Protein AF-A0A0F7TKF4-F1 (afdb_monomer_lite)

Foldseek 3Di:
DPPPVVVVVLVVLLVLQVVQDDDDDPDDQFWAFLVNVQQLVVQLQVQLLVVVAADEWEWEDPLCCHQPVVVDRTDRATATDDSPDDPVNVVSSLVSNVRSCVVPVSCPPCRHGHCCSVVADPVRNVVQNVVQVVVVQFSDDDHRYTYTYRD

InterPro domains:
  IPR056004 Domain of unknown function DUF7582 [PF24483] (35-149)

Organism: Penicillium brasilianum (NCBI:txid104259)

Sequence (151 aa):
MGQSLSNLRRRRSARTLQGLAARPTPSSPPNLSRETLTNALQNVAAYIASKDQGITLIVVGGTINTMLLRSRPNTHDVDFFNDNLTPAEIKCLSKATKSAFKKNRTLGQEWLNNHTVLFIPLHIRRILTMEALDQHAIVFQASGLTILAAP

Radius of gyration: 15.25 Å; chains: 1; bounding box: 52×28×31 Å

Secondary structure (DSSP, 8-state):
--SHHHHHHHHHHHHHHHTT-PPP-SSPPP-EEHHHHHHHHHHHHHHHHTTT--EEEEE-THHIIIIIS--SSEES-EEEE-TT--HHHHHHHHHHHHHHHHH-GGG-TTSEE-GGGGTS-HHHHHHHHHHHHHH--EEEEETTEEEEE--

pLDDT: mean 87.02, std 17.88, range [42.53, 98.75]

Structure (mmCIF, N/CA/C/O backbone):
data_AF-A0A0F7TKF4-F1
#
_entry.id   AF-A0A0F7TKF4-F1
#
loop_
_atom_site.group_PDB
_atom_site.id
_atom_site.type_symbol
_atom_site.label_atom_id
_atom_site.label_alt_id
_atom_site.label_comp_id
_atom_site.label_asym_id
_atom_site.label_entity_id
_atom_site.label_seq_id
_atom_site.pdbx_PDB_ins_code
_atom_site.Cartn_x
_atom_site.Cartn_y
_atom_site.Cartn_z
_atom_site.occupancy
_atom_site.B_iso_or_equiv
_atom_site.auth_seq_id
_atom_site.auth_comp_id
_atom_site.auth_asym_id
_atom_site.auth_atom_id
_atom_site.pdbx_PDB_model_num
ATOM 1 N N . MET A 1 1 ? -35.081 13.631 -9.095 1.00 45.19 1 MET A N 1
ATOM 2 C CA . MET A 1 1 ? -34.153 14.567 -8.419 1.00 45.19 1 MET A CA 1
ATOM 3 C C . MET A 1 1 ? -33.151 13.748 -7.608 1.00 45.19 1 MET A C 1
ATOM 5 O O . MET A 1 1 ? -33.570 13.083 -6.679 1.00 45.19 1 MET A O 1
ATOM 9 N N . GLY A 1 2 ? -31.867 13.696 -7.982 1.00 48.41 2 GLY A N 1
ATOM 10 C CA . GLY A 1 2 ? -30.898 12.828 -7.275 1.00 48.41 2 GLY A CA 1
ATOM 11 C C . GLY A 1 2 ? -29.415 13.025 -7.616 1.00 48.41 2 GLY A C 1
ATOM 12 O O . GLY A 1 2 ? -28.554 12.425 -6.983 1.00 48.41 2 GLY A O 1
ATOM 13 N N . GLN A 1 3 ? -29.078 13.892 -8.576 1.00 45.88 3 GLN A N 1
ATOM 14 C CA . GLN A 1 3 ? -27.701 14.038 -9.071 1.00 45.88 3 GLN A CA 1
ATOM 15 C C . GLN A 1 3 ? -26.823 15.029 -8.274 1.00 45.88 3 GLN A C 1
ATOM 17 O O . GLN A 1 3 ? -25.631 15.154 -8.542 1.00 45.88 3 GLN A O 1
ATOM 22 N N . SER A 1 4 ? -27.378 15.735 -7.283 1.00 47.50 4 SER A N 1
ATOM 23 C CA . SER A 1 4 ? -26.650 16.796 -6.562 1.00 47.50 4 SER A CA 1
ATOM 24 C C . SER A 1 4 ? -25.732 16.253 -5.451 1.00 47.50 4 SER A C 1
ATOM 26 O O . SER A 1 4 ? -24.588 16.689 -5.298 1.00 47.50 4 SER A O 1
ATOM 28 N N . LEU A 1 5 ? -26.173 15.221 -4.721 1.00 42.53 5 LEU A N 1
ATOM 29 C CA . LEU A 1 5 ? -25.432 14.674 -3.575 1.00 42.53 5 LEU A CA 1
ATOM 30 C C . LEU A 1 5 ? -24.186 13.869 -3.988 1.00 42.53 5 LEU A C 1
ATOM 32 O O . LEU A 1 5 ? -23.160 13.914 -3.303 1.00 42.53 5 LEU A O 1
ATOM 36 N N . SER A 1 6 ? -24.235 13.176 -5.129 1.00 53.06 6 SER A N 1
ATOM 37 C CA . SER A 1 6 ? -23.124 12.360 -5.644 1.00 53.06 6 SER A CA 1
ATOM 38 C C . SER A 1 6 ? -21.936 13.214 -6.102 1.00 53.06 6 SER A C 1
ATOM 40 O O . SER A 1 6 ? -20.778 12.873 -5.840 1.00 53.06 6 SER A O 1
ATOM 42 N N . ASN A 1 7 ? -22.210 14.370 -6.709 1.00 43.41 7 ASN A N 1
ATOM 43 C CA . ASN A 1 7 ? -21.189 15.313 -7.166 1.00 43.41 7 ASN A CA 1
ATOM 44 C C . ASN A 1 7 ? -20.492 16.036 -6.000 1.00 43.41 7 ASN A C 1
ATOM 46 O O . ASN A 1 7 ? -19.275 16.242 -6.034 1.00 43.41 7 ASN A O 1
ATOM 50 N N . LEU A 1 8 ? -21.231 16.348 -4.931 1.00 44.84 8 LEU A N 1
ATOM 51 C CA . LEU A 1 8 ? -20.684 16.926 -3.698 1.00 44.84 8 LEU A CA 1
ATOM 52 C C . LEU A 1 8 ? -19.778 15.943 -2.941 1.00 44.84 8 LEU A C 1
ATOM 54 O O . LEU A 1 8 ? -18.690 16.329 -2.502 1.00 44.84 8 LEU A O 1
ATOM 58 N N . ARG A 1 9 ? -20.165 14.662 -2.851 1.00 47.34 9 ARG A N 1
ATOM 59 C CA . ARG A 1 9 ? -19.306 13.598 -2.293 1.00 47.34 9 ARG A CA 1
ATOM 60 C C . ARG A 1 9 ? -18.035 13.393 -3.129 1.00 47.34 9 ARG A C 1
ATOM 62 O O . ARG A 1 9 ? -16.945 13.328 -2.561 1.00 47.34 9 ARG A O 1
ATOM 69 N N . ARG A 1 10 ? -18.149 13.391 -4.467 1.00 46.91 10 ARG A N 1
ATOM 70 C CA . ARG A 1 10 ? -17.011 13.275 -5.406 1.00 46.91 10 ARG A CA 1
ATOM 71 C C . ARG A 1 10 ? -15.983 14.392 -5.253 1.00 46.91 10 ARG A C 1
ATOM 73 O O . ARG A 1 10 ? -14.790 14.113 -5.188 1.00 46.91 10 ARG A O 1
ATOM 80 N N . ARG A 1 11 ? -16.428 15.651 -5.180 1.00 46.66 11 ARG A N 1
ATOM 81 C CA . ARG A 1 11 ? -15.520 16.802 -5.022 1.00 46.66 11 ARG A CA 1
ATOM 82 C C . ARG A 1 11 ? -14.787 16.789 -3.681 1.00 46.66 11 ARG A C 1
ATOM 84 O O . ARG A 1 11 ? -13.630 17.198 -3.625 1.00 46.66 11 ARG A O 1
ATOM 91 N N . ARG A 1 12 ? -15.432 16.305 -2.613 1.00 47.78 12 ARG A N 1
ATOM 92 C CA . ARG A 1 12 ? -14.794 16.170 -1.294 1.00 47.78 12 ARG A CA 1
ATOM 93 C C . ARG A 1 12 ? -13.711 15.087 -1.286 1.00 47.78 12 ARG A C 1
ATOM 95 O O . ARG A 1 12 ? -12.628 15.375 -0.797 1.00 47.78 12 ARG A O 1
ATOM 102 N N . SER A 1 13 ? -13.962 13.922 -1.892 1.00 51.66 13 SER A N 1
ATOM 103 C CA . SER A 1 13 ? -12.988 12.813 -1.954 1.00 51.66 13 SER A CA 1
ATOM 104 C C . SER A 1 13 ? -11.704 13.182 -2.723 1.00 51.66 13 SER A C 1
ATOM 106 O O . SER A 1 13 ? -10.589 12.985 -2.235 1.00 51.66 13 SER A O 1
ATOM 108 N N . ALA A 1 14 ? -11.842 13.836 -3.883 1.00 50.94 14 ALA A N 1
ATOM 109 C CA . ALA A 1 14 ? -10.687 14.271 -4.675 1.00 50.94 14 ALA A CA 1
ATOM 110 C C . ALA A 1 14 ? -9.812 15.308 -3.939 1.00 50.94 14 ALA A C 1
ATOM 112 O O . ALA A 1 14 ? -8.586 15.223 -3.986 1.00 50.94 14 ALA A O 1
ATOM 113 N N . ARG A 1 15 ? -10.431 16.250 -3.208 1.00 52.25 15 ARG A N 1
ATOM 114 C CA . ARG A 1 15 ? -9.703 17.225 -2.374 1.00 52.25 15 ARG A CA 1
ATOM 115 C C . ARG A 1 15 ? -9.017 16.577 -1.170 1.00 52.25 15 ARG A C 1
ATOM 117 O O . ARG A 1 15 ? -7.925 17.000 -0.811 1.00 52.25 15 ARG A O 1
ATOM 124 N N . THR A 1 16 ? -9.618 15.556 -0.554 1.00 55.84 16 THR A N 1
ATOM 125 C CA . THR A 1 16 ? -8.994 14.850 0.578 1.00 55.84 16 THR A CA 1
ATOM 126 C C . THR A 1 16 ? -7.776 14.030 0.167 1.00 55.84 16 THR A C 1
ATOM 128 O O . THR A 1 16 ? -6.826 13.971 0.936 1.00 55.84 16 THR A O 1
ATOM 131 N N . LEU A 1 17 ? -7.764 13.453 -1.041 1.00 53.12 17 LEU A N 1
ATOM 132 C CA . LEU A 1 17 ? -6.608 12.707 -1.551 1.00 53.12 17 LEU A CA 1
ATOM 133 C C . LEU A 1 17 ? -5.445 13.628 -1.938 1.00 53.12 17 LEU A C 1
ATOM 135 O O . LEU A 1 17 ? -4.304 13.310 -1.627 1.00 53.12 17 LEU A O 1
ATOM 139 N N . GLN A 1 18 ? -5.720 14.785 -2.549 1.00 53.84 18 GLN A N 1
ATOM 140 C CA . GLN A 1 18 ? -4.684 15.792 -2.820 1.00 53.84 18 GLN A CA 1
ATOM 141 C C . GLN A 1 18 ? -4.053 16.344 -1.535 1.00 53.84 18 GLN A C 1
ATOM 143 O O . GLN A 1 18 ? -2.862 16.624 -1.516 1.00 53.84 18 GLN A O 1
ATOM 148 N N . GLY A 1 19 ? -4.823 16.458 -0.447 1.00 51.81 19 GLY A N 1
ATOM 149 C CA . GLY A 1 19 ? -4.308 16.890 0.858 1.00 51.81 19 GLY A CA 1
ATOM 150 C C . GLY A 1 19 ? -3.358 15.897 1.543 1.00 51.81 19 GLY A C 1
ATOM 151 O O . GLY A 1 19 ? -2.765 16.251 2.558 1.00 51.81 19 GLY A O 1
ATOM 152 N N . LEU A 1 20 ? -3.223 14.674 1.016 1.00 50.34 20 LEU A N 1
ATOM 153 C CA . LEU A 1 20 ? -2.263 13.666 1.484 1.00 50.34 20 LEU A CA 1
ATOM 154 C C . LEU A 1 20 ? -0.934 13.700 0.722 1.00 50.34 20 LEU A C 1
ATOM 156 O O . LEU A 1 20 ? 0.028 13.103 1.195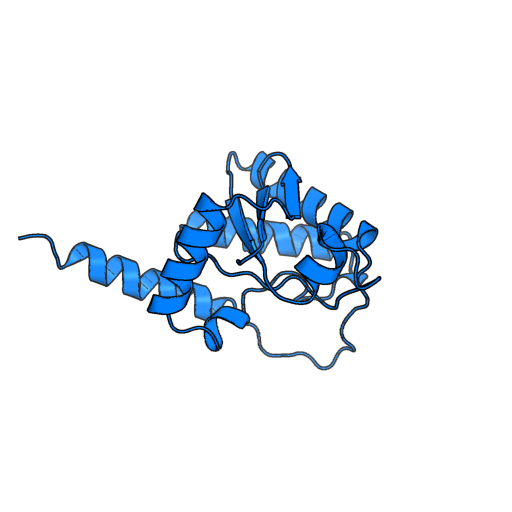 1.00 50.34 20 LEU A O 1
ATOM 160 N N . ALA A 1 21 ? -0.865 14.388 -0.420 1.00 51.81 21 ALA A N 1
ATOM 161 C CA . ALA A 1 21 ? 0.379 14.539 -1.158 1.00 51.81 21 ALA A CA 1
ATOM 162 C C . ALA A 1 21 ? 1.279 15.544 -0.422 1.00 51.81 21 ALA A C 1
ATOM 164 O O . ALA A 1 21 ? 1.080 16.759 -0.511 1.00 51.81 21 ALA A O 1
ATOM 165 N N . ALA A 1 22 ? 2.221 15.051 0.382 1.00 55.03 22 ALA A N 1
ATOM 166 C CA . ALA A 1 22 ? 3.177 15.907 1.071 1.00 55.03 22 ALA A CA 1
ATOM 167 C C . ALA A 1 22 ? 4.197 16.516 0.091 1.00 55.03 22 ALA A C 1
ATOM 169 O O . ALA A 1 22 ? 4.435 16.010 -1.005 1.00 55.03 22 ALA A O 1
ATOM 170 N N . ARG A 1 23 ? 4.828 17.624 0.502 1.00 50.69 23 ARG A N 1
ATOM 171 C CA . ARG A 1 23 ? 5.949 18.228 -0.236 1.00 50.69 23 ARG A CA 1
ATOM 172 C C . ARG A 1 23 ? 7.209 17.356 -0.090 1.00 50.69 23 ARG A C 1
ATOM 174 O O . ARG A 1 23 ? 7.464 16.891 1.022 1.00 50.69 23 ARG A O 1
ATOM 181 N N . PRO A 1 24 ? 8.028 17.191 -1.146 1.00 50.34 24 PRO A N 1
ATOM 182 C CA . PRO A 1 24 ? 9.259 16.412 -1.062 1.00 50.34 24 PRO A CA 1
ATOM 183 C C . PRO A 1 24 ? 10.215 17.008 -0.021 1.00 50.34 24 PRO A C 1
ATOM 185 O O . PRO A 1 24 ? 10.432 18.220 0.009 1.00 50.34 24 PRO A O 1
ATOM 188 N N . THR A 1 25 ? 10.801 16.156 0.821 1.00 52.91 25 THR A N 1
ATOM 189 C CA . THR A 1 25 ? 11.912 16.520 1.714 1.00 52.91 25 THR A CA 1
ATOM 190 C C . THR A 1 25 ? 13.223 15.962 1.146 1.00 52.91 25 THR A C 1
ATOM 192 O O . THR A 1 25 ? 13.200 14.906 0.518 1.00 52.91 25 THR A O 1
ATOM 195 N N . PRO A 1 26 ? 14.371 16.641 1.326 1.00 49.41 26 PRO A N 1
ATOM 196 C CA . PRO A 1 26 ? 15.609 16.346 0.595 1.00 49.41 26 PRO A CA 1
ATOM 197 C C . PRO A 1 26 ? 16.415 15.154 1.151 1.00 49.41 26 PRO A C 1
ATOM 199 O O . PRO A 1 26 ? 17.637 15.126 1.037 1.00 49.41 26 PRO A O 1
ATOM 202 N N . SER A 1 27 ? 15.772 14.163 1.772 1.00 60.56 27 SER A N 1
ATOM 203 C CA . SER A 1 27 ? 16.455 12.917 2.142 1.00 60.56 27 SER A CA 1
ATOM 204 C C . SER A 1 27 ? 16.597 12.008 0.923 1.00 60.56 27 SER A C 1
ATOM 206 O O . SER A 1 27 ? 15.639 11.879 0.160 1.00 60.56 27 SER A O 1
ATOM 208 N N . SER A 1 28 ? 17.741 11.330 0.774 1.00 66.75 28 SER A N 1
ATOM 209 C CA . SER A 1 28 ? 17.893 10.264 -0.223 1.00 66.75 28 SER A CA 1
ATOM 210 C C . SER A 1 28 ? 16.722 9.284 -0.121 1.00 66.75 28 SER A C 1
ATOM 212 O O . SER A 1 28 ? 16.388 8.872 0.998 1.00 66.75 28 SER A O 1
ATOM 214 N N . PRO A 1 29 ? 16.084 8.924 -1.249 1.00 70.81 29 PRO A N 1
ATOM 215 C CA . PRO A 1 29 ? 14.957 8.013 -1.220 1.00 70.81 29 PRO A CA 1
ATOM 216 C C . PRO A 1 29 ? 15.410 6.678 -0.617 1.00 70.81 29 PRO A C 1
ATOM 218 O O . PRO A 1 29 ? 16.523 6.217 -0.901 1.00 70.81 29 PRO A O 1
ATOM 221 N N . PRO A 1 30 ? 14.593 6.067 0.250 1.00 84.75 30 PRO A N 1
ATOM 222 C CA . PRO A 1 30 ? 14.998 4.861 0.943 1.00 84.75 30 PRO A CA 1
ATOM 223 C C . PRO A 1 30 ? 15.129 3.700 -0.041 1.00 84.75 30 PRO A C 1
ATOM 225 O O . PRO A 1 30 ? 14.614 3.746 -1.153 1.00 84.75 30 PRO A O 1
ATOM 228 N N . ASN A 1 31 ? 15.856 2.656 0.345 1.00 93.38 31 ASN A N 1
ATOM 229 C CA . ASN A 1 31 ? 16.025 1.464 -0.479 1.00 93.38 31 ASN A CA 1
ATOM 230 C C . ASN A 1 31 ? 15.274 0.304 0.179 1.00 93.38 31 ASN A C 1
ATOM 232 O O . ASN A 1 31 ? 15.771 -0.317 1.118 1.00 93.38 31 ASN A O 1
ATOM 236 N N . LEU A 1 32 ? 14.038 0.078 -0.257 1.00 96.69 32 LEU A N 1
ATOM 237 C CA . LEU A 1 32 ? 13.087 -0.814 0.394 1.00 96.69 32 LEU A CA 1
ATOM 238 C C . LEU A 1 32 ? 13.053 -2.166 -0.312 1.00 96.69 32 LEU A C 1
ATOM 240 O O . LEU A 1 32 ? 12.526 -2.299 -1.418 1.00 96.69 32 LEU A O 1
ATOM 244 N N . SER A 1 33 ? 13.588 -3.179 0.365 1.00 97.81 33 SER A N 1
ATOM 245 C CA . SER A 1 33 ? 13.489 -4.571 -0.065 1.00 97.81 33 SER A CA 1
ATOM 246 C C . SER A 1 33 ? 12.073 -5.117 0.117 1.00 97.81 33 SER A C 1
ATOM 248 O O . SER A 1 33 ? 11.276 -4.604 0.909 1.00 97.81 33 SER A O 1
ATOM 250 N N . ARG A 1 34 ? 11.770 -6.233 -0.553 1.00 97.81 34 ARG A N 1
ATOM 251 C CA . ARG A 1 34 ? 10.500 -6.956 -0.374 1.00 97.81 34 ARG A CA 1
ATOM 252 C C . ARG A 1 34 ? 10.220 -7.316 1.087 1.00 97.81 34 ARG A C 1
ATOM 254 O O . ARG A 1 34 ? 9.079 -7.206 1.527 1.00 97.81 34 ARG A O 1
ATOM 261 N N . GLU A 1 35 ? 11.236 -7.735 1.835 1.00 97.94 35 GLU A N 1
ATOM 262 C CA . GLU A 1 35 ? 11.103 -8.067 3.257 1.00 97.94 35 GLU A CA 1
ATOM 263 C C . GLU A 1 35 ? 10.752 -6.826 4.086 1.00 97.94 35 GLU A C 1
ATOM 265 O O . GLU A 1 35 ? 9.786 -6.840 4.850 1.00 97.94 35 GLU A O 1
ATOM 270 N N . THR A 1 36 ? 11.473 -5.721 3.863 1.00 97.75 36 THR A N 1
ATOM 271 C CA . THR A 1 36 ? 11.202 -4.438 4.525 1.00 97.75 36 THR A CA 1
ATOM 272 C C . THR A 1 36 ? 9.770 -3.974 4.263 1.00 97.75 36 THR A C 1
ATOM 274 O O . THR A 1 36 ? 9.058 -3.615 5.203 1.00 97.75 36 THR A O 1
ATOM 277 N N . LEU A 1 37 ? 9.324 -4.033 3.003 1.00 98.12 37 LEU A N 1
ATOM 278 C CA . LEU A 1 37 ? 7.958 -3.680 2.618 1.00 98.12 37 LEU A CA 1
ATOM 279 C C . LEU A 1 37 ? 6.922 -4.604 3.251 1.00 98.12 37 LEU A C 1
ATOM 281 O O . LEU A 1 37 ? 5.943 -4.122 3.806 1.00 98.12 37 LEU A O 1
ATOM 285 N N . THR A 1 38 ? 7.143 -5.917 3.220 1.00 98.50 38 THR A N 1
ATOM 286 C CA . THR A 1 38 ? 6.210 -6.895 3.799 1.00 98.50 38 THR A CA 1
ATOM 287 C C . THR A 1 38 ? 6.028 -6.644 5.295 1.00 98.50 38 THR A C 1
ATOM 289 O O . THR A 1 38 ? 4.900 -6.557 5.772 1.00 98.50 38 THR A O 1
ATOM 292 N N . ASN A 1 39 ? 7.120 -6.420 6.030 1.00 98.25 39 ASN A N 1
ATOM 293 C CA . ASN A 1 39 ? 7.071 -6.111 7.460 1.00 98.25 39 ASN A CA 1
ATOM 294 C C . ASN A 1 39 ? 6.372 -4.772 7.744 1.00 98.25 39 ASN A C 1
ATOM 296 O O . ASN A 1 39 ? 5.607 -4.646 8.706 1.00 98.25 39 ASN A O 1
ATOM 300 N N . ALA A 1 40 ? 6.604 -3.754 6.915 1.00 98.25 40 ALA A N 1
ATOM 301 C CA . ALA A 1 40 ? 5.934 -2.465 7.048 1.00 98.25 40 ALA A CA 1
ATOM 302 C C . ALA A 1 40 ? 4.426 -2.576 6.778 1.00 98.25 40 ALA A C 1
ATOM 304 O O . ALA A 1 40 ? 3.619 -2.100 7.578 1.00 98.25 40 ALA A O 1
ATOM 305 N N . LEU A 1 41 ? 4.042 -3.266 5.704 1.00 98.62 41 LEU A N 1
ATOM 306 C CA . LEU A 1 41 ? 2.651 -3.509 5.328 1.00 98.62 41 LEU A CA 1
ATOM 307 C C . LEU A 1 41 ? 1.925 -4.384 6.352 1.00 98.62 41 LEU A C 1
ATOM 309 O O . LEU A 1 41 ? 0.774 -4.101 6.667 1.00 98.62 41 LEU A O 1
ATOM 313 N N . GLN A 1 42 ? 2.604 -5.353 6.969 1.00 98.69 42 GLN A N 1
ATOM 314 C CA . GLN A 1 42 ? 2.054 -6.130 8.081 1.00 98.69 42 GLN A CA 1
ATOM 315 C C . GLN A 1 42 ? 1.717 -5.241 9.286 1.00 98.69 42 GLN A C 1
ATOM 317 O O . GLN A 1 42 ? 0.670 -5.404 9.910 1.00 98.69 42 GLN A O 1
ATOM 322 N N . ASN A 1 43 ? 2.573 -4.264 9.605 1.00 98.31 43 ASN A N 1
ATOM 323 C CA . ASN A 1 43 ? 2.296 -3.299 10.670 1.00 98.31 43 ASN A CA 1
ATOM 324 C C . ASN A 1 43 ? 1.110 -2.386 10.330 1.00 98.31 43 ASN A C 1
ATOM 326 O O . ASN A 1 43 ? 0.309 -2.074 11.213 1.00 98.31 43 ASN A O 1
ATOM 330 N N . VAL A 1 44 ? 0.992 -1.968 9.066 1.00 98.62 44 VAL A N 1
ATOM 331 C CA . VAL A 1 44 ? -0.156 -1.187 8.583 1.00 98.62 44 VAL A CA 1
ATOM 332 C C . VAL A 1 44 ? -1.439 -2.013 8.690 1.00 98.62 44 VAL A C 1
ATOM 334 O O . VAL A 1 44 ? -2.408 -1.548 9.286 1.00 98.62 44 VAL A O 1
ATOM 337 N N . ALA A 1 45 ? -1.423 -3.251 8.197 1.00 98.75 45 ALA A N 1
ATOM 338 C CA . ALA A 1 45 ? -2.549 -4.177 8.239 1.00 98.75 45 ALA A CA 1
ATOM 339 C C . ALA A 1 45 ? -3.021 -4.434 9.677 1.00 98.75 45 ALA A C 1
ATOM 341 O O . ALA A 1 45 ? -4.185 -4.203 9.993 1.00 98.75 45 ALA A O 1
ATOM 342 N N . ALA A 1 46 ? -2.098 -4.775 10.584 1.00 98.50 46 ALA A N 1
ATOM 343 C CA . ALA A 1 46 ? -2.407 -4.998 11.995 1.00 98.50 46 ALA A CA 1
ATOM 344 C C . ALA A 1 46 ? -3.021 -3.759 12.670 1.00 98.50 46 ALA A C 1
ATOM 346 O O . ALA A 1 46 ? -3.957 -3.881 13.462 1.00 98.50 46 ALA A O 1
ATOM 347 N N . TYR A 1 47 ? -2.535 -2.555 12.342 1.00 98.50 47 TYR A N 1
ATOM 348 C CA . TYR A 1 47 ? -3.139 -1.323 12.845 1.00 98.50 47 TYR A CA 1
ATOM 349 C C . TYR A 1 47 ? -4.574 -1.157 12.338 1.00 98.50 47 TYR A C 1
ATOM 351 O O . TYR A 1 47 ? -5.460 -0.863 13.138 1.00 98.50 47 TYR A O 1
ATOM 359 N N . ILE A 1 48 ? -4.810 -1.345 11.037 1.00 98.62 48 ILE A N 1
ATOM 360 C CA . ILE A 1 48 ? -6.138 -1.186 10.427 1.00 98.62 48 ILE A CA 1
ATOM 361 C C . ILE A 1 48 ? -7.116 -2.224 10.995 1.00 98.62 48 ILE A C 1
ATOM 363 O O . ILE A 1 48 ? -8.218 -1.860 11.404 1.00 98.62 48 ILE A O 1
ATOM 367 N N . ALA A 1 49 ? -6.681 -3.480 11.128 1.00 98.38 49 ALA A N 1
ATOM 368 C CA . ALA A 1 49 ? -7.463 -4.546 11.746 1.00 98.38 49 ALA A CA 1
ATOM 369 C C . ALA A 1 49 ? -7.840 -4.221 13.202 1.00 98.38 49 ALA A C 1
ATOM 371 O O . ALA A 1 49 ? -8.983 -4.415 13.592 1.00 98.38 49 ALA A O 1
ATOM 372 N N . SER A 1 50 ? -6.933 -3.625 13.990 1.00 98.19 50 SER A N 1
ATOM 373 C CA . SER A 1 50 ? -7.224 -3.178 15.370 1.00 98.19 50 SER A CA 1
ATOM 374 C C . SER A 1 50 ? -8.248 -2.033 15.476 1.00 98.19 50 SER A C 1
ATOM 376 O O . SER A 1 50 ? -8.539 -1.549 16.574 1.00 98.19 50 SER A O 1
ATOM 378 N N . LYS A 1 51 ? -8.723 -1.523 14.334 1.00 97.88 51 LYS A N 1
ATOM 379 C CA . LYS A 1 51 ? -9.777 -0.510 14.217 1.00 97.88 51 LYS A CA 1
ATOM 380 C C . LYS A 1 51 ? -11.042 -1.060 13.563 1.00 97.88 51 LYS A C 1
ATOM 382 O O . LYS A 1 51 ? -11.884 -0.251 13.185 1.00 97.88 51 LYS A O 1
ATOM 387 N N . ASP A 1 52 ? -11.145 -2.382 13.417 1.00 97.12 52 ASP A N 1
ATOM 388 C CA . ASP A 1 52 ? -12.270 -3.077 12.785 1.00 97.12 52 ASP A CA 1
ATOM 389 C C . ASP A 1 52 ? -12.548 -2.562 11.363 1.00 97.12 52 ASP A C 1
ATOM 391 O O . ASP A 1 52 ? -13.691 -2.406 10.934 1.00 97.12 52 ASP A O 1
ATOM 395 N N . GLN A 1 53 ? -11.477 -2.243 10.629 1.00 96.75 53 GLN A N 1
ATOM 396 C CA . GLN A 1 53 ? -11.537 -1.773 9.247 1.00 96.75 53 GLN A CA 1
ATOM 397 C C . GLN A 1 53 ? -10.858 -2.757 8.297 1.00 96.75 53 GLN A C 1
ATOM 399 O O . GLN A 1 53 ? -9.975 -3.519 8.688 1.00 96.75 53 GLN A O 1
ATOM 404 N N . GLY A 1 54 ? -11.249 -2.694 7.024 1.00 97.19 54 GLY A N 1
ATOM 405 C CA . GLY A 1 54 ? -10.588 -3.377 5.920 1.00 97.19 54 GLY A CA 1
ATOM 406 C C . GLY A 1 54 ? -10.376 -2.397 4.778 1.00 97.19 54 GLY A C 1
ATOM 407 O O . GLY A 1 54 ? -11.332 -1.806 4.292 1.00 97.19 54 GLY A O 1
ATOM 408 N N . ILE A 1 55 ? -9.125 -2.204 4.368 1.00 97.94 55 ILE A N 1
ATOM 409 C CA . ILE A 1 55 ? -8.764 -1.254 3.314 1.00 97.94 55 ILE A CA 1
ATOM 410 C C . ILE A 1 55 ? -8.185 -2.021 2.129 1.00 97.94 55 ILE A C 1
ATOM 412 O O . ILE A 1 55 ? -7.323 -2.880 2.300 1.00 97.94 55 ILE A O 1
ATOM 416 N N . THR A 1 56 ? -8.639 -1.686 0.922 1.00 97.81 56 THR A N 1
ATOM 417 C CA . THR A 1 56 ? -8.012 -2.143 -0.325 1.00 97.81 56 THR A CA 1
ATOM 418 C C . THR A 1 56 ? -7.253 -0.985 -0.957 1.00 97.81 56 THR A C 1
ATOM 420 O O . THR A 1 56 ? -7.801 0.109 -1.065 1.00 97.81 56 THR A O 1
ATOM 423 N N . LEU A 1 57 ? -6.010 -1.197 -1.377 1.00 97.81 57 LEU A N 1
ATOM 424 C CA . LEU A 1 57 ? -5.209 -0.223 -2.123 1.00 97.81 57 LEU A CA 1
ATOM 425 C C . LEU A 1 57 ? -4.847 -0.791 -3.494 1.00 97.81 57 LEU A C 1
ATOM 427 O O . LEU A 1 57 ? -4.646 -1.997 -3.618 1.00 97.81 57 LEU A O 1
ATOM 431 N N . ILE A 1 58 ? -4.726 0.074 -4.499 1.00 98.00 58 ILE A N 1
ATOM 432 C CA . ILE A 1 58 ? -4.203 -0.302 -5.815 1.00 98.00 58 ILE A CA 1
ATOM 433 C C . ILE A 1 58 ? -2.840 0.344 -5.965 1.00 98.00 58 ILE A C 1
ATOM 435 O O . ILE A 1 58 ? -2.734 1.567 -5.877 1.00 98.00 58 ILE A O 1
ATOM 439 N N . VAL A 1 59 ? -1.807 -0.472 -6.142 1.00 97.88 59 VAL A N 1
ATOM 440 C CA . VAL A 1 59 ? -0.424 -0.004 -6.260 1.00 97.88 59 VAL A CA 1
ATOM 441 C C . VAL A 1 59 ? 0.049 -0.014 -7.698 1.00 97.88 59 VAL A C 1
ATOM 443 O O . VAL A 1 59 ? -0.455 -0.761 -8.533 1.00 97.88 59 VAL A O 1
ATOM 446 N N . VAL A 1 60 ? 1.051 0.814 -7.967 1.00 95.50 60 VAL A N 1
ATOM 447 C CA . VAL A 1 60 ? 1.721 0.928 -9.265 1.00 95.50 60 VAL A CA 1
ATOM 448 C C . VAL A 1 60 ? 3.237 0.885 -9.092 1.00 95.50 60 VAL A C 1
ATOM 450 O O . VAL A 1 60 ? 3.767 0.891 -7.981 1.00 95.50 60 VAL A O 1
ATOM 453 N N . GLY A 1 61 ? 3.958 0.845 -10.211 1.00 93.88 61 GLY A N 1
ATOM 454 C CA . GLY A 1 61 ? 5.380 1.170 -10.241 1.00 93.88 61 GLY A CA 1
ATOM 455 C C . GLY A 1 61 ? 6.278 0.172 -9.507 1.00 93.88 61 GLY A C 1
ATOM 456 O O . GLY A 1 61 ? 6.203 -1.045 -9.705 1.00 93.88 61 GLY A O 1
ATOM 457 N N . GLY A 1 62 ? 7.213 0.696 -8.712 1.00 95.50 62 GLY A N 1
ATOM 458 C CA . GLY A 1 62 ? 8.298 -0.086 -8.117 1.00 95.50 62 GLY A CA 1
ATOM 459 C C . GLY A 1 62 ? 7.828 -1.178 -7.153 1.00 95.50 62 GLY A C 1
ATOM 460 O O . GLY A 1 62 ? 8.452 -2.241 -7.088 1.00 95.50 62 GLY A O 1
ATOM 461 N N . THR A 1 63 ? 6.694 -0.983 -6.475 1.00 97.25 63 THR A N 1
ATOM 462 C CA . THR A 1 63 ? 6.1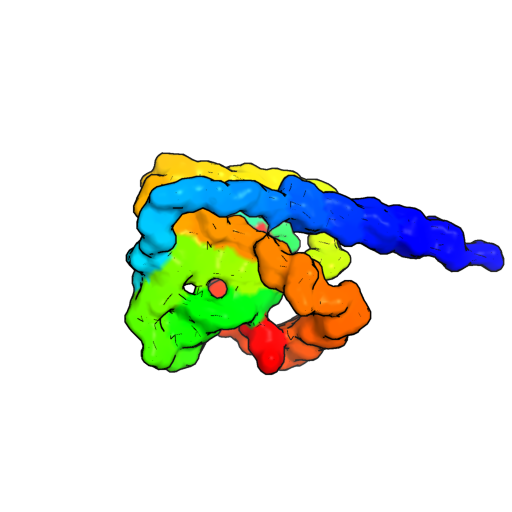10 -1.994 -5.581 1.00 97.25 63 THR A CA 1
ATOM 463 C C . THR A 1 63 ? 5.716 -3.262 -6.329 1.00 97.25 63 THR A C 1
ATOM 465 O O . THR A 1 63 ? 6.047 -4.351 -5.867 1.00 97.25 63 THR A O 1
ATOM 468 N N . ILE A 1 64 ? 5.087 -3.148 -7.506 1.00 97.75 64 ILE A N 1
ATOM 469 C CA . ILE A 1 64 ? 4.726 -4.309 -8.339 1.00 97.75 64 ILE A CA 1
ATOM 470 C C . ILE A 1 64 ? 5.994 -5.063 -8.756 1.00 97.75 64 ILE A C 1
ATOM 472 O O . ILE A 1 64 ? 6.093 -6.277 -8.570 1.00 97.75 64 ILE A O 1
ATOM 476 N N . ASN A 1 65 ? 6.994 -4.330 -9.253 1.00 97.81 65 ASN A N 1
ATOM 477 C CA . ASN A 1 65 ? 8.269 -4.902 -9.688 1.00 97.81 65 ASN A CA 1
ATOM 478 C C . ASN A 1 65 ? 9.015 -5.623 -8.555 1.00 97.81 65 ASN A C 1
ATOM 480 O O . ASN A 1 65 ? 9.669 -6.634 -8.794 1.00 97.81 65 ASN A O 1
ATOM 484 N N . THR A 1 66 ? 8.900 -5.128 -7.323 1.00 97.94 66 THR A N 1
ATOM 485 C CA . THR A 1 66 ? 9.635 -5.656 -6.165 1.00 97.94 66 THR A CA 1
ATOM 486 C C . THR A 1 66 ? 8.890 -6.791 -5.466 1.00 97.94 66 THR A C 1
ATOM 488 O O . THR A 1 66 ? 9.475 -7.819 -5.127 1.00 97.94 66 THR A O 1
ATOM 491 N N . MET A 1 67 ? 7.588 -6.625 -5.227 1.00 98.00 67 MET A N 1
ATOM 492 C CA . MET A 1 67 ? 6.805 -7.546 -4.401 1.00 98.00 67 MET A CA 1
ATOM 493 C C . MET A 1 67 ? 6.125 -8.656 -5.201 1.00 98.00 67 MET A C 1
ATOM 495 O O . MET A 1 67 ? 6.124 -9.798 -4.732 1.00 98.00 67 MET A O 1
ATOM 499 N N . LEU A 1 68 ? 5.571 -8.330 -6.376 1.00 97.69 68 LEU A N 1
ATOM 500 C CA . LEU A 1 68 ? 4.798 -9.260 -7.203 1.00 97.69 68 LEU A CA 1
ATOM 501 C C . LEU A 1 68 ? 5.677 -9.931 -8.263 1.00 97.69 68 LEU A C 1
ATOM 503 O O . LEU A 1 68 ? 5.872 -11.143 -8.216 1.00 97.69 68 LEU A O 1
ATOM 507 N N . LEU A 1 69 ? 6.250 -9.143 -9.178 1.00 97.44 69 LEU A N 1
ATOM 508 C CA . LEU A 1 69 ? 7.017 -9.661 -10.320 1.00 97.44 69 LEU A CA 1
ATOM 509 C C . LEU A 1 69 ? 8.436 -10.099 -9.946 1.00 97.44 69 LEU A C 1
ATOM 511 O O . LEU A 1 69 ? 9.038 -10.899 -10.654 1.00 97.44 69 LEU A O 1
ATOM 515 N N . ARG A 1 70 ? 8.978 -9.563 -8.844 1.00 97.00 70 ARG A N 1
ATOM 516 C CA . ARG A 1 70 ? 10.361 -9.791 -8.382 1.00 97.00 70 ARG A CA 1
ATOM 517 C C . ARG A 1 70 ? 11.419 -9.473 -9.449 1.00 97.00 70 ARG A C 1
ATOM 519 O O . ARG A 1 70 ? 12.504 -10.045 -9.443 1.00 97.00 70 ARG A O 1
ATOM 526 N N . SER A 1 71 ? 11.106 -8.548 -10.354 1.00 97.31 71 SER A N 1
ATOM 527 C CA . SER A 1 71 ? 11.999 -8.073 -11.414 1.00 97.31 71 SER A CA 1
ATOM 528 C C . SER A 1 71 ? 13.030 -7.065 -10.902 1.00 97.31 71 SER A C 1
ATOM 530 O O . SER A 1 71 ? 14.041 -6.824 -11.559 1.00 97.31 71 SER A O 1
ATOM 532 N N . ARG A 1 72 ? 12.792 -6.469 -9.726 1.00 96.94 72 ARG A N 1
ATOM 533 C CA . ARG A 1 72 ? 13.730 -5.574 -9.038 1.00 96.94 72 ARG A CA 1
ATOM 534 C C . ARG A 1 72 ? 13.899 -5.995 -7.579 1.00 96.94 72 ARG A C 1
ATOM 536 O O . ARG A 1 72 ? 12.916 -6.385 -6.952 1.00 96.94 72 ARG A O 1
ATOM 543 N N . PRO A 1 73 ? 15.114 -5.891 -7.012 1.00 96.75 73 PRO A N 1
ATOM 544 C CA . PRO A 1 73 ? 15.344 -6.264 -5.618 1.00 96.75 73 PRO A CA 1
ATOM 545 C C . PRO A 1 73 ? 14.742 -5.255 -4.632 1.00 96.75 73 PRO A C 1
ATOM 547 O O . PRO A 1 73 ? 14.407 -5.631 -3.510 1.00 96.75 73 PRO A O 1
ATOM 550 N N . ASN A 1 74 ? 14.603 -3.989 -5.045 1.00 97.38 74 ASN A N 1
ATOM 551 C CA . ASN A 1 74 ? 14.164 -2.897 -4.186 1.00 97.38 74 ASN A CA 1
ATOM 552 C C . ASN A 1 74 ? 13.335 -1.844 -4.944 1.00 97.38 74 ASN A C 1
ATOM 554 O O . ASN A 1 74 ? 13.442 -1.706 -6.167 1.00 97.38 74 ASN A O 1
ATOM 558 N N . THR A 1 75 ? 12.586 -1.052 -4.177 1.00 96.50 75 THR A N 1
ATOM 559 C CA . THR A 1 75 ? 11.886 0.178 -4.591 1.00 96.50 75 THR A CA 1
ATOM 560 C C . THR A 1 75 ? 12.120 1.282 -3.556 1.00 96.50 75 THR A C 1
ATOM 562 O O . THR A 1 75 ? 12.712 1.032 -2.508 1.00 96.50 75 THR A O 1
ATOM 565 N N . HIS A 1 76 ? 11.658 2.497 -3.830 1.00 95.44 76 HIS A N 1
ATOM 566 C CA . HIS A 1 76 ? 11.809 3.632 -2.919 1.00 95.44 76 HIS A CA 1
ATOM 567 C C . HIS A 1 76 ? 10.604 3.851 -2.008 1.00 95.44 76 HIS A C 1
ATOM 569 O O . HIS A 1 76 ? 10.741 4.363 -0.902 1.00 95.44 76 HIS A O 1
ATOM 575 N N . ASP A 1 77 ? 9.434 3.425 -2.456 1.00 95.31 77 ASP A N 1
ATOM 576 C CA . ASP A 1 77 ? 8.156 3.674 -1.814 1.00 95.31 77 ASP A CA 1
ATOM 577 C C . ASP A 1 77 ? 7.078 2.716 -2.352 1.00 95.31 77 ASP A C 1
ATOM 579 O O . ASP A 1 77 ? 7.328 1.789 -3.140 1.00 95.31 77 ASP A O 1
ATOM 583 N N . VAL A 1 78 ? 5.871 2.929 -1.838 1.00 97.19 78 VAL A N 1
ATOM 584 C CA . VAL A 1 78 ? 4.614 2.325 -2.237 1.00 97.19 78 VAL A CA 1
ATOM 585 C C . VAL A 1 78 ? 3.670 3.432 -2.671 1.00 97.19 78 VAL A C 1
ATOM 587 O O . VAL A 1 78 ? 3.008 4.073 -1.851 1.00 97.19 78 VAL A O 1
ATOM 590 N N . ASP A 1 79 ? 3.604 3.621 -3.981 1.00 95.81 79 ASP A N 1
ATOM 591 C CA . ASP A 1 79 ? 2.630 4.485 -4.624 1.00 95.81 79 ASP A CA 1
ATOM 592 C C . ASP A 1 79 ? 1.295 3.763 -4.770 1.00 95.81 79 ASP A C 1
ATOM 594 O O . ASP A 1 79 ? 1.222 2.688 -5.375 1.00 95.81 79 ASP A O 1
ATOM 598 N N . PHE A 1 80 ? 0.221 4.379 -4.279 1.00 96.38 80 PHE A N 1
ATOM 599 C CA . PHE A 1 80 ? -1.124 3.841 -4.434 1.00 96.38 80 PHE A CA 1
ATOM 600 C C . PHE A 1 80 ? -2.147 4.873 -4.902 1.00 96.38 80 PHE A C 1
ATOM 602 O O . PHE A 1 80 ? -2.023 6.079 -4.697 1.00 96.38 80 PHE A O 1
ATOM 609 N N . PHE A 1 81 ? -3.244 4.377 -5.455 1.00 94.56 81 PHE A N 1
ATOM 610 C CA . PHE A 1 81 ? -4.479 5.132 -5.598 1.00 94.56 81 PHE A CA 1
ATOM 611 C C . PHE A 1 81 ? -5.668 4.265 -5.186 1.00 94.56 81 PHE A C 1
ATOM 613 O O . PHE A 1 81 ? -5.616 3.040 -5.227 1.00 94.56 81 PHE A O 1
ATOM 620 N N . ASN A 1 82 ? -6.745 4.913 -4.747 1.00 88.25 82 ASN A N 1
ATOM 621 C CA . ASN A 1 82 ? -8.068 4.311 -4.623 1.00 88.25 82 ASN A CA 1
ATOM 622 C C . ASN A 1 82 ? -9.100 5.442 -4.473 1.00 88.25 82 ASN A C 1
ATOM 624 O O . ASN A 1 82 ? -9.071 6.195 -3.498 1.00 88.25 82 ASN A O 1
ATOM 628 N N . ASP A 1 83 ? -10.011 5.567 -5.438 1.00 83.94 83 ASP A N 1
ATOM 629 C CA . ASP A 1 83 ? -11.050 6.608 -5.429 1.00 83.94 83 ASP A CA 1
ATOM 630 C C . ASP A 1 83 ? -12.252 6.277 -4.515 1.00 83.94 83 ASP A C 1
ATOM 632 O O . ASP A 1 83 ? -13.126 7.127 -4.314 1.00 83.94 83 ASP A O 1
ATOM 636 N N . ASN A 1 84 ? -12.292 5.071 -3.941 1.00 88.00 84 ASN A N 1
ATOM 637 C CA . ASN A 1 84 ? -13.392 4.545 -3.130 1.00 88.00 84 ASN A CA 1
ATOM 638 C C . ASN A 1 84 ? -13.147 4.630 -1.614 1.00 88.00 84 ASN A C 1
ATOM 640 O O . ASN A 1 84 ? -14.031 4.252 -0.848 1.00 88.00 84 ASN A O 1
ATOM 644 N N . LEU A 1 85 ? -11.996 5.146 -1.163 1.00 91.62 85 LEU A N 1
ATOM 645 C CA . LEU A 1 85 ? -11.716 5.283 0.269 1.00 91.62 85 LEU A CA 1
ATOM 646 C C . LEU A 1 85 ? -12.627 6.327 0.925 1.00 91.62 85 LEU A C 1
ATOM 648 O O . LEU A 1 85 ? -12.743 7.477 0.489 1.00 91.62 85 LEU A O 1
ATOM 652 N N . THR A 1 86 ? -13.237 5.942 2.038 1.00 94.06 86 THR A N 1
ATOM 653 C CA . THR A 1 86 ? -13.977 6.841 2.917 1.00 94.06 86 THR A CA 1
ATOM 654 C C . THR A 1 86 ? -13.022 7.748 3.709 1.00 94.06 86 THR A C 1
ATOM 656 O O . THR A 1 86 ? -11.859 7.407 3.946 1.00 94.06 86 THR A O 1
ATOM 659 N N . PRO A 1 87 ? -13.494 8.902 4.220 1.00 93.19 87 PRO A N 1
ATOM 660 C CA . PRO A 1 87 ? -12.675 9.759 5.083 1.00 93.19 87 PRO A CA 1
ATOM 661 C C . PRO A 1 87 ? -12.158 9.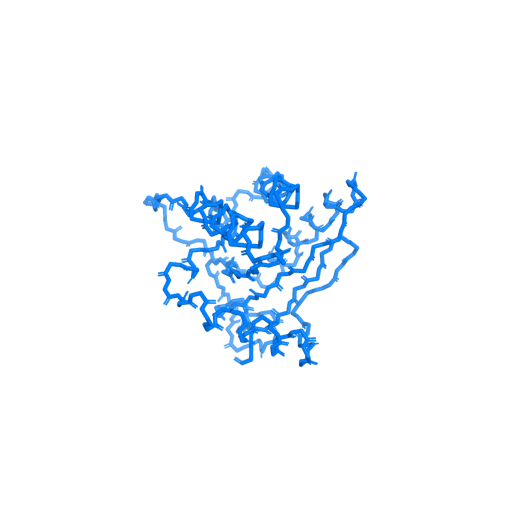058 6.350 1.00 93.19 87 PRO A C 1
ATOM 663 O O . PRO A 1 87 ? -11.083 9.394 6.850 1.00 93.19 87 PRO A O 1
ATOM 666 N N . ALA A 1 88 ? -12.918 8.093 6.881 1.00 95.12 88 ALA A N 1
ATOM 667 C CA . ALA A 1 88 ? -12.522 7.317 8.050 1.00 95.12 88 ALA A CA 1
ATOM 668 C C . ALA A 1 88 ? -11.352 6.377 7.728 1.00 95.12 88 ALA A C 1
ATOM 670 O O . ALA A 1 88 ? -10.388 6.336 8.493 1.00 95.12 88 ALA A O 1
ATOM 671 N N . GLU A 1 89 ? -11.402 5.697 6.582 1.00 96.25 89 GLU A N 1
ATOM 672 C CA . GLU A 1 89 ? -10.324 4.826 6.099 1.00 96.25 89 GLU A CA 1
ATOM 673 C C . GLU A 1 89 ? -9.069 5.627 5.763 1.00 96.25 89 GLU A C 1
ATOM 675 O O . GLU A 1 89 ? -7.983 5.252 6.188 1.00 96.25 89 GLU A O 1
ATOM 680 N N . ILE A 1 90 ? -9.200 6.789 5.112 1.00 94.81 90 ILE A N 1
ATOM 681 C CA . ILE A 1 90 ? -8.067 7.697 4.857 1.00 94.81 90 ILE A CA 1
ATOM 682 C C . ILE A 1 90 ? -7.377 8.089 6.172 1.00 94.81 90 ILE A C 1
ATOM 684 O O . ILE A 1 90 ? -6.150 8.036 6.297 1.00 94.81 90 ILE A O 1
ATOM 688 N N . LYS A 1 91 ? -8.164 8.474 7.184 1.00 96.12 91 LYS A N 1
ATOM 689 C CA . LYS A 1 91 ? -7.637 8.841 8.503 1.00 96.12 91 LYS A CA 1
ATOM 690 C C . LYS A 1 91 ? -6.979 7.647 9.199 1.00 96.12 91 LYS A C 1
ATOM 692 O O . LYS A 1 91 ? -5.964 7.834 9.873 1.00 96.12 91 LYS A O 1
ATOM 697 N N . CYS A 1 92 ? -7.550 6.451 9.067 1.00 97.50 92 CYS A N 1
ATOM 698 C CA . CYS A 1 92 ? -6.997 5.222 9.627 1.00 97.50 92 CYS A CA 1
ATOM 699 C C . CYS A 1 92 ? -5.672 4.854 8.956 1.00 97.50 92 CYS A C 1
ATOM 701 O O . CYS A 1 92 ? -4.666 4.725 9.650 1.00 97.50 92 CYS A O 1
ATOM 703 N N . LEU A 1 93 ? -5.644 4.823 7.622 1.00 97.69 93 LEU A N 1
ATOM 704 C CA . LEU A 1 93 ? -4.459 4.562 6.814 1.00 97.69 93 LEU A CA 1
ATOM 705 C C . LEU A 1 93 ? -3.329 5.534 7.160 1.00 97.69 93 LEU A C 1
ATOM 707 O O . LEU A 1 93 ? -2.235 5.099 7.491 1.00 97.69 93 LEU A O 1
ATOM 711 N N . SER A 1 94 ? -3.603 6.843 7.220 1.00 96.19 94 SER A N 1
ATOM 712 C CA . SER A 1 94 ? -2.593 7.843 7.602 1.00 96.19 94 SER A CA 1
ATOM 713 C C . SER A 1 94 ? -1.979 7.569 8.985 1.00 96.19 94 SER A C 1
ATOM 715 O O . SER A 1 94 ? -0.771 7.723 9.185 1.00 96.19 94 SER A O 1
ATOM 717 N N . LYS A 1 95 ? -2.788 7.137 9.963 1.00 97.50 95 LYS A N 1
ATOM 718 C CA . LYS A 1 95 ? -2.291 6.763 11.296 1.00 97.50 95 LYS A CA 1
ATOM 719 C C . LYS A 1 95 ? -1.513 5.447 11.274 1.00 97.50 95 LYS A C 1
ATOM 721 O O . LYS A 1 95 ? -0.488 5.360 11.951 1.00 97.50 95 LYS A O 1
ATOM 726 N N . ALA A 1 96 ? -1.967 4.467 10.498 1.00 97.94 96 ALA A N 1
ATOM 727 C CA . ALA A 1 96 ? -1.309 3.180 10.314 1.00 97.94 96 ALA A CA 1
ATOM 728 C C . ALA A 1 96 ? 0.082 3.357 9.681 1.00 97.94 96 ALA A C 1
ATOM 730 O O . ALA A 1 96 ? 1.076 2.900 10.246 1.00 97.94 96 ALA A O 1
ATOM 731 N N . THR A 1 97 ? 0.180 4.132 8.596 1.00 97.56 97 THR A N 1
ATOM 732 C CA . THR A 1 97 ? 1.441 4.499 7.932 1.00 97.56 97 THR A CA 1
ATOM 733 C C . THR A 1 97 ? 2.408 5.175 8.900 1.00 97.56 97 THR A C 1
ATOM 735 O O . THR A 1 97 ? 3.570 4.780 9.007 1.00 97.56 97 THR A O 1
ATOM 738 N N . LYS A 1 98 ? 1.922 6.154 9.678 1.00 96.25 98 LYS A N 1
ATOM 739 C CA . LYS A 1 98 ? 2.722 6.822 10.719 1.00 96.25 98 LYS A CA 1
ATOM 740 C C . LYS A 1 98 ? 3.177 5.854 11.810 1.00 96.25 98 LYS A C 1
ATOM 742 O O . LYS A 1 98 ? 4.277 6.010 12.334 1.00 96.25 98 LYS A O 1
ATOM 747 N N . SER A 1 99 ? 2.351 4.875 12.178 1.00 96.44 99 SER A N 1
ATOM 748 C CA . SER A 1 99 ? 2.713 3.853 13.161 1.00 96.44 99 SER A CA 1
ATOM 749 C C . SER A 1 99 ? 3.824 2.938 12.640 1.00 96.44 99 SER A C 1
ATOM 751 O O . SER A 1 99 ? 4.787 2.715 13.371 1.00 96.44 99 SER A O 1
ATOM 753 N N . ALA A 1 100 ? 3.741 2.480 11.388 1.00 97.25 100 ALA A N 1
ATOM 754 C CA . ALA A 1 100 ? 4.790 1.687 10.747 1.00 97.25 100 ALA A CA 1
ATOM 755 C C . ALA A 1 100 ? 6.109 2.472 10.637 1.00 97.25 100 ALA A C 1
ATOM 757 O O . ALA A 1 100 ? 7.151 1.977 11.060 1.00 97.25 100 ALA A O 1
ATOM 758 N N . PHE A 1 101 ? 6.057 3.735 10.200 1.00 95.56 101 PHE A N 1
ATOM 759 C CA . PHE A 1 101 ? 7.231 4.615 10.148 1.00 95.56 101 PHE A CA 1
ATOM 760 C C . PHE A 1 101 ? 7.876 4.837 11.524 1.00 95.56 101 PHE A C 1
ATOM 762 O O . PHE A 1 101 ? 9.096 4.865 11.649 1.00 95.56 101 PHE A O 1
ATOM 769 N N . LYS A 1 102 ? 7.081 4.965 12.596 1.00 95.44 102 LYS A N 1
ATOM 770 C CA . LYS A 1 102 ? 7.632 5.068 13.958 1.00 95.44 102 LYS A CA 1
ATOM 771 C C . LYS A 1 102 ? 8.415 3.819 14.372 1.00 95.44 102 LYS A C 1
ATOM 773 O O . LYS A 1 102 ? 9.389 3.970 15.102 1.00 95.44 102 LYS A O 1
ATOM 778 N N . LYS A 1 103 ? 7.995 2.630 13.923 1.00 95.81 103 LYS A N 1
ATOM 779 C CA . LYS A 1 103 ? 8.681 1.356 14.194 1.00 95.81 103 LYS A CA 1
ATOM 780 C C . LYS A 1 103 ? 9.911 1.155 13.314 1.00 95.81 103 LYS A C 1
ATOM 782 O O . LYS A 1 103 ? 10.888 0.581 13.775 1.00 95.81 103 LYS A O 1
ATOM 787 N N . ASN A 1 104 ? 9.865 1.628 12.071 1.00 94.81 104 ASN A N 1
ATOM 788 C CA . ASN A 1 104 ? 10.983 1.547 11.149 1.00 94.81 104 ASN A CA 1
ATOM 789 C C . ASN A 1 104 ? 11.192 2.879 10.415 1.00 94.81 104 ASN A C 1
ATOM 791 O O . ASN A 1 104 ? 10.476 3.214 9.470 1.00 94.81 104 ASN A O 1
ATOM 795 N N . ARG A 1 105 ? 12.216 3.627 10.837 1.00 93.38 105 ARG A N 1
ATOM 796 C CA . ARG A 1 105 ? 12.556 4.928 10.245 1.00 93.38 105 ARG A CA 1
ATOM 797 C C . ARG A 1 105 ? 13.216 4.813 8.875 1.00 93.38 105 ARG A C 1
ATOM 799 O O . ARG A 1 105 ? 13.187 5.797 8.142 1.00 93.38 105 ARG A O 1
ATOM 806 N N . THR A 1 106 ? 13.740 3.640 8.506 1.00 92.88 106 THR A N 1
ATOM 807 C CA . THR A 1 106 ? 14.329 3.420 7.174 1.00 92.88 106 THR A CA 1
ATOM 808 C C . THR A 1 106 ? 13.288 3.460 6.065 1.00 92.88 106 THR A C 1
ATOM 810 O O . THR A 1 106 ? 13.654 3.628 4.911 1.00 92.88 106 THR A O 1
ATOM 813 N N . LEU A 1 107 ? 11.998 3.370 6.412 1.00 92.94 107 LEU A N 1
ATOM 814 C CA . LEU A 1 107 ? 10.906 3.509 5.458 1.00 92.94 107 LEU A CA 1
ATOM 815 C C . LEU A 1 107 ? 10.902 4.881 4.782 1.00 92.94 107 LEU A C 1
ATOM 817 O O . LEU A 1 107 ? 10.544 4.965 3.621 1.00 92.94 107 LEU A O 1
ATOM 821 N N . GLY A 1 108 ? 11.327 5.945 5.469 1.00 91.88 108 GLY A N 1
ATOM 822 C CA . GLY A 1 108 ? 11.099 7.318 5.013 1.00 91.88 108 GLY A CA 1
ATOM 823 C C . GLY A 1 108 ? 9.667 7.788 5.296 1.00 91.88 108 GLY A C 1
ATOM 824 O O . GLY A 1 108 ? 8.776 7.000 5.609 1.00 91.88 108 GLY A O 1
ATOM 825 N N . GLN A 1 109 ? 9.442 9.103 5.257 1.00 89.69 109 GLN A N 1
ATOM 826 C CA . GLN A 1 109 ? 8.141 9.682 5.633 1.00 89.69 109 GLN A CA 1
ATOM 827 C C . GLN A 1 109 ? 7.041 9.394 4.602 1.00 89.69 109 GLN A C 1
ATOM 829 O O . GLN A 1 109 ? 5.901 9.149 4.988 1.00 89.69 109 GLN A O 1
ATOM 834 N N . GLU A 1 110 ? 7.410 9.343 3.322 1.00 90.31 110 GLU A N 1
ATOM 835 C CA . GLU A 1 110 ? 6.496 9.195 2.179 1.00 90.31 110 GLU A CA 1
ATOM 836 C C . GLU A 1 110 ? 6.496 7.772 1.596 1.00 90.31 110 GLU A C 1
ATOM 838 O O . GLU A 1 110 ? 6.118 7.553 0.452 1.00 90.31 110 GLU A O 1
ATOM 843 N N . TRP A 1 111 ? 6.915 6.780 2.382 1.00 95.38 111 TRP A N 1
ATOM 844 C CA . TRP A 1 111 ? 7.087 5.396 1.924 1.00 95.38 111 TRP A CA 1
ATOM 845 C C . TRP A 1 111 ? 5.801 4.716 1.456 1.00 95.38 111 TRP A C 1
ATOM 847 O O . TRP A 1 111 ? 5.869 3.734 0.732 1.00 95.38 111 TRP A O 1
ATOM 857 N N . LEU A 1 112 ? 4.642 5.191 1.914 1.00 96.31 112 LEU A N 1
ATOM 858 C CA . LEU A 1 112 ? 3.323 4.748 1.479 1.00 96.31 112 LEU A CA 1
ATOM 859 C C . LEU A 1 112 ? 2.490 5.998 1.223 1.00 96.31 112 LEU A C 1
ATOM 861 O O . LEU A 1 112 ? 1.994 6.622 2.168 1.00 96.31 112 LEU A O 1
ATOM 865 N N . ASN A 1 113 ? 2.373 6.374 -0.044 1.00 93.12 113 ASN A N 1
ATOM 866 C CA . ASN A 1 113 ? 1.820 7.653 -0.461 1.00 93.12 113 ASN A CA 1
ATOM 867 C C . ASN A 1 113 ? 0.914 7.494 -1.692 1.00 93.12 113 ASN A C 1
ATOM 869 O O . ASN A 1 113 ? 0.882 6.453 -2.345 1.00 93.12 113 ASN A O 1
ATOM 873 N N . ASN A 1 114 ? 0.147 8.540 -1.990 1.00 92.56 114 ASN A N 1
ATOM 874 C CA . ASN A 1 114 ? -0.776 8.568 -3.117 1.00 92.56 114 ASN A CA 1
ATOM 875 C C . ASN A 1 114 ? -0.435 9.653 -4.147 1.00 92.56 114 ASN A C 1
ATOM 877 O O . ASN A 1 114 ? -1.337 10.161 -4.810 1.00 92.56 114 ASN A O 1
ATOM 881 N N . HIS A 1 115 ? 0.833 10.055 -4.283 1.00 89.56 11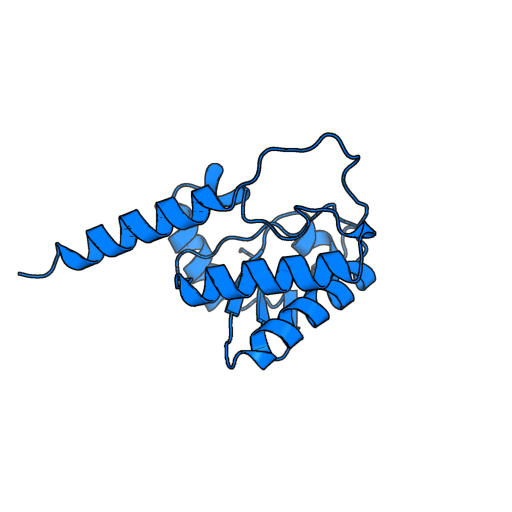5 HIS A N 1
ATOM 882 C CA . HIS A 1 115 ? 1.240 11.165 -5.159 1.00 89.56 115 HIS A CA 1
ATOM 883 C C . HIS A 1 115 ? 0.900 10.896 -6.627 1.00 89.56 115 HIS A C 1
ATOM 885 O O . HIS A 1 115 ? 0.592 11.828 -7.372 1.00 89.56 115 HIS A O 1
ATOM 891 N N . THR A 1 116 ? 0.833 9.627 -7.031 1.00 85.81 116 THR A N 1
ATOM 892 C CA . THR A 1 116 ? 0.417 9.210 -8.379 1.00 85.81 116 THR A CA 1
ATOM 893 C C . THR A 1 116 ? -0.960 9.731 -8.789 1.00 85.81 116 THR A C 1
ATOM 895 O O . THR A 1 116 ? -1.202 9.968 -9.973 1.00 85.81 116 THR A O 1
ATOM 898 N N . VAL A 1 117 ? -1.849 10.039 -7.835 1.00 87.12 117 VAL A N 1
ATOM 899 C CA . VAL A 1 117 ? -3.162 10.638 -8.130 1.00 87.12 117 VAL A CA 1
ATOM 900 C C . VAL A 1 117 ? -3.070 12.026 -8.774 1.00 87.12 117 VAL A C 1
ATOM 902 O O . VAL A 1 117 ? -4.057 12.476 -9.358 1.00 87.12 117 VAL A O 1
ATOM 905 N N . LEU A 1 118 ? -1.924 12.707 -8.664 1.00 87.12 118 LEU A N 1
ATOM 906 C CA . LEU A 1 118 ? -1.666 13.995 -9.313 1.00 87.12 118 LEU A CA 1
ATOM 907 C C . LEU A 1 118 ? -1.415 13.848 -10.817 1.00 87.12 118 LEU A C 1
ATOM 909 O O . LEU A 1 118 ? -1.687 14.780 -11.570 1.00 87.12 118 LEU A O 1
ATOM 913 N N . PHE A 1 119 ? -0.938 12.679 -11.247 1.00 88.06 119 PHE A N 1
ATOM 914 C CA . PHE A 1 119 ? -0.548 12.409 -12.632 1.00 88.06 119 PHE A CA 1
ATOM 915 C C . PHE A 1 119 ? -1.590 11.584 -13.393 1.00 88.06 119 PHE A C 1
ATOM 917 O O . PHE A 1 119 ? -1.597 11.592 -14.620 1.00 88.06 119 PHE A O 1
ATOM 924 N N . ILE A 1 120 ? -2.498 10.904 -12.684 1.00 86.94 120 ILE A N 1
ATOM 925 C CA . ILE A 1 120 ? -3.546 10.083 -13.297 1.00 86.94 120 ILE A CA 1
ATOM 926 C C . ILE A 1 120 ? -4.889 10.836 -13.255 1.00 86.94 120 ILE A C 1
ATOM 928 O O . ILE A 1 120 ? -5.424 11.083 -12.162 1.00 86.94 120 ILE A O 1
ATOM 932 N N . PRO A 1 121 ? -5.487 11.176 -14.418 1.00 92.19 121 PRO A N 1
ATOM 933 C CA . PRO A 1 121 ? -6.802 11.805 -14.475 1.00 92.19 121 PRO A CA 1
ATOM 934 C C . PRO A 1 121 ? -7.870 10.982 -13.746 1.00 92.19 121 PRO A C 1
ATOM 936 O O . PRO A 1 121 ? -7.903 9.757 -13.836 1.00 92.19 121 PRO A O 1
ATOM 939 N N . LEU A 1 122 ? -8.808 11.661 -13.078 1.00 89.50 122 LEU A N 1
ATOM 940 C CA . LEU A 1 122 ? -9.843 11.019 -12.251 1.00 89.50 122 LEU A CA 1
ATOM 941 C C . LEU A 1 122 ? -10.653 9.941 -12.994 1.00 89.50 122 LEU A C 1
ATOM 943 O O . LEU A 1 122 ? -11.043 8.947 -12.392 1.00 89.50 122 LEU A O 1
ATOM 947 N N . HIS A 1 123 ? -10.952 10.138 -14.281 1.00 92.62 123 HIS A N 1
ATOM 948 C CA . HIS A 1 123 ? -11.707 9.145 -15.049 1.00 92.62 123 HIS A CA 1
ATOM 949 C C . HIS A 1 123 ? -10.876 7.881 -15.324 1.00 92.62 123 HIS A C 1
ATOM 951 O O . HIS A 1 123 ? -11.415 6.787 -15.205 1.00 92.62 123 HIS A O 1
ATOM 957 N N . ILE A 1 124 ? -9.572 8.027 -15.581 1.00 93.88 124 ILE A N 1
ATOM 958 C CA . ILE A 1 124 ? -8.638 6.907 -15.760 1.00 93.88 124 ILE A CA 1
ATOM 959 C C . ILE A 1 124 ? -8.454 6.142 -14.450 1.00 93.88 124 ILE A C 1
ATOM 961 O O . ILE A 1 124 ? -8.562 4.924 -14.441 1.00 93.88 124 ILE A O 1
ATOM 965 N N . ARG A 1 125 ? -8.278 6.834 -13.315 1.00 93.12 125 ARG A N 1
ATOM 966 C CA . ARG A 1 125 ? -8.137 6.166 -12.006 1.00 93.12 125 ARG A CA 1
ATOM 967 C C . ARG A 1 125 ? -9.309 5.259 -11.664 1.00 93.12 125 ARG A C 1
ATOM 969 O O . ARG A 1 125 ? -9.103 4.202 -11.077 1.00 93.12 125 ARG A O 1
ATOM 976 N N . ARG A 1 126 ? -10.532 5.656 -12.020 1.00 92.25 126 ARG A N 1
ATOM 977 C CA . ARG A 1 126 ? -11.723 4.824 -11.806 1.00 92.25 126 ARG A CA 1
ATOM 978 C C . ARG A 1 126 ? -11.702 3.561 -12.648 1.00 92.25 126 ARG A C 1
ATOM 980 O O . ARG A 1 126 ? -12.035 2.512 -12.115 1.00 92.25 126 ARG A O 1
ATOM 987 N N . ILE A 1 127 ? -11.309 3.676 -13.916 1.00 94.50 127 ILE A N 1
ATOM 988 C CA . ILE A 1 127 ? -11.172 2.530 -14.820 1.00 94.50 127 ILE A CA 1
ATOM 989 C C . ILE A 1 127 ? -10.126 1.569 -14.249 1.00 94.50 127 ILE A C 1
ATOM 991 O O . ILE A 1 127 ? -10.471 0.440 -13.927 1.00 94.50 127 ILE A O 1
ATOM 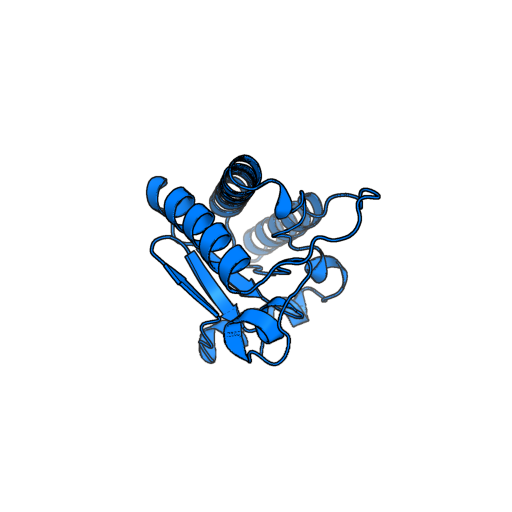995 N N . LEU A 1 128 ? -8.921 2.065 -13.947 1.00 94.81 128 LEU A N 1
ATOM 996 C CA . LEU A 1 128 ? -7.847 1.255 -13.357 1.00 94.81 128 LEU A CA 1
ATOM 997 C C . LEU A 1 128 ? -8.238 0.639 -12.005 1.00 94.81 128 LEU A C 1
ATOM 999 O O . LEU A 1 128 ? -7.837 -0.472 -11.687 1.00 94.81 128 LEU A O 1
ATOM 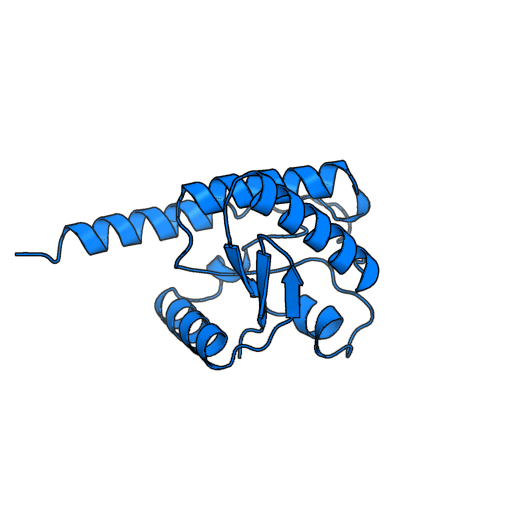1003 N N . THR A 1 129 ? -9.031 1.352 -11.197 1.00 94.38 129 THR A N 1
ATOM 1004 C CA . THR A 1 129 ? -9.558 0.828 -9.927 1.00 94.38 129 THR A CA 1
ATOM 1005 C C . THR A 1 129 ? -10.495 -0.348 -10.160 1.00 94.38 129 THR A C 1
ATOM 1007 O O . THR A 1 129 ? -10.404 -1.342 -9.450 1.00 94.38 129 THR A O 1
ATOM 1010 N N . MET A 1 130 ? -11.403 -0.236 -11.128 1.00 94.25 130 MET A N 1
ATOM 1011 C CA . MET A 1 130 ? -12.335 -1.311 -11.456 1.00 94.25 130 MET A CA 1
ATOM 1012 C C . MET A 1 130 ? -11.608 -2.516 -12.054 1.00 94.25 130 MET A C 1
ATOM 1014 O O . MET A 1 130 ? -11.854 -3.632 -11.616 1.00 94.25 130 MET A O 1
ATOM 1018 N N . GLU A 1 131 ? -10.685 -2.288 -12.985 1.00 96.25 131 GLU A N 1
ATOM 1019 C CA . GLU A 1 131 ? -9.893 -3.349 -13.615 1.00 96.25 131 GLU A CA 1
ATOM 1020 C C . GLU A 1 131 ? -9.006 -4.080 -12.601 1.00 96.25 131 GLU A C 1
ATOM 1022 O O . GLU A 1 131 ? -8.986 -5.304 -12.585 1.00 96.25 131 GLU A O 1
ATOM 1027 N N . ALA A 1 132 ? -8.347 -3.361 -11.686 1.00 96.81 132 ALA A N 1
ATOM 1028 C CA . ALA A 1 132 ? -7.557 -3.989 -10.625 1.00 96.81 132 ALA A CA 1
ATOM 1029 C C . ALA A 1 132 ? -8.420 -4.849 -9.683 1.00 96.81 132 ALA A C 1
ATOM 1031 O O . ALA A 1 132 ? -7.988 -5.917 -9.245 1.00 96.81 132 ALA A O 1
ATOM 1032 N N . LEU A 1 133 ? -9.640 -4.395 -9.364 1.00 95.19 133 LEU A N 1
ATOM 1033 C CA . LEU A 1 133 ? -10.590 -5.153 -8.543 1.00 95.19 133 LEU A CA 1
ATOM 1034 C C . LEU A 1 133 ? -11.089 -6.419 -9.254 1.00 95.19 133 LEU A C 1
ATOM 1036 O O . LEU A 1 133 ? -11.248 -7.439 -8.587 1.00 95.19 133 LEU A O 1
ATOM 1040 N N . ASP A 1 134 ? -11.314 -6.344 -10.567 1.00 96.56 134 ASP A N 1
ATOM 1041 C CA . ASP A 1 134 ? -11.756 -7.464 -11.408 1.00 96.56 134 ASP A CA 1
ATOM 1042 C C . ASP A 1 134 ? -10.639 -8.498 -11.617 1.00 96.56 134 ASP A C 1
ATOM 1044 O O . ASP A 1 134 ? -10.822 -9.684 -11.355 1.00 96.56 134 ASP A O 1
ATOM 1048 N N . GLN A 1 135 ? -9.440 -8.037 -11.987 1.00 96.50 135 GLN A N 1
ATOM 1049 C CA . GLN A 1 135 ? -8.264 -8.886 -12.179 1.00 96.50 135 GLN A CA 1
ATOM 1050 C C . GLN A 1 135 ? -7.810 -9.555 -10.875 1.00 96.50 135 GLN A C 1
ATOM 1052 O O . GLN A 1 135 ? -7.290 -10.670 -10.891 1.00 96.50 135 GLN A O 1
ATOM 1057 N N . HIS A 1 136 ? -7.967 -8.857 -9.747 1.00 96.69 136 HIS A N 1
ATOM 1058 C CA . HIS A 1 136 ? -7.634 -9.353 -8.413 1.00 96.69 136 HIS A CA 1
ATOM 1059 C C . HIS A 1 136 ? -6.172 -9.824 -8.261 1.00 96.69 136 HIS A C 1
ATOM 1061 O O . HIS A 1 136 ? -5.869 -10.781 -7.545 1.00 96.69 136 HIS A O 1
ATOM 1067 N N . ALA A 1 137 ? -5.232 -9.144 -8.922 1.00 98.12 137 ALA A N 1
ATOM 1068 C CA . ALA A 1 137 ? -3.808 -9.459 -8.836 1.00 98.12 137 ALA A CA 1
ATOM 1069 C C . ALA A 1 137 ? -3.221 -9.018 -7.480 1.00 98.12 137 ALA A C 1
ATOM 1071 O O . ALA A 1 137 ? -2.790 -7.877 -7.307 1.00 98.12 137 ALA A O 1
ATOM 1072 N N . ILE A 1 138 ? -3.214 -9.921 -6.495 1.00 98.31 138 ILE A N 1
ATOM 1073 C CA . ILE A 1 138 ? -2.777 -9.634 -5.119 1.00 98.31 138 ILE A CA 1
ATOM 1074 C C . ILE A 1 138 ? -1.259 -9.409 -5.049 1.00 98.31 138 ILE A C 1
ATOM 1076 O O . ILE A 1 138 ? -0.462 -10.299 -5.336 1.00 98.31 138 ILE A O 1
ATOM 1080 N N . VAL A 1 139 ? -0.859 -8.231 -4.567 1.00 98.50 139 VAL A N 1
ATOM 1081 C CA . VAL A 1 139 ? 0.536 -7.882 -4.243 1.00 98.50 139 VAL A CA 1
ATOM 1082 C C . VAL A 1 139 ? 0.850 -8.179 -2.776 1.00 98.50 139 VAL A C 1
ATOM 1084 O O . VAL A 1 139 ? 1.943 -8.643 -2.446 1.00 98.50 139 VAL A O 1
ATOM 1087 N N . PHE A 1 140 ? -0.105 -7.906 -1.885 1.00 98.69 140 PHE A N 1
ATOM 1088 C CA . PHE A 1 140 ? -0.011 -8.166 -0.450 1.00 98.69 140 PHE A CA 1
ATOM 1089 C C . PHE A 1 140 ? -1.412 -8.339 0.136 1.00 98.69 140 PHE A C 1
ATOM 1091 O O . PHE A 1 140 ? -2.337 -7.618 -0.240 1.00 98.69 140 PHE A O 1
ATOM 1098 N N . GLN A 1 141 ? -1.564 -9.251 1.094 1.00 98.56 141 GLN A N 1
ATOM 1099 C CA . GLN A 1 141 ? -2.818 -9.433 1.812 1.00 98.56 141 GLN A CA 1
ATOM 1100 C C . GLN A 1 141 ? -2.560 -9.848 3.259 1.00 98.56 141 GLN A C 1
ATOM 1102 O O . GLN A 1 141 ? -1.788 -10.766 3.529 1.00 98.56 141 GLN A O 1
ATOM 1107 N N . ALA A 1 142 ? -3.238 -9.175 4.181 1.00 98.56 142 ALA A N 1
ATOM 1108 C CA . ALA A 1 142 ? -3.314 -9.528 5.591 1.00 98.56 142 ALA A CA 1
ATOM 1109 C C . ALA A 1 142 ? -4.635 -9.003 6.176 1.00 98.56 142 ALA A C 1
ATOM 1111 O O . ALA A 1 142 ? -5.333 -8.204 5.547 1.00 98.56 142 ALA A O 1
ATOM 1112 N N . SER A 1 143 ? -4.986 -9.423 7.395 1.00 97.75 143 SER A N 1
ATOM 1113 C CA . SER A 1 143 ? -6.165 -8.876 8.080 1.00 97.75 143 SER A CA 1
ATOM 1114 C C . SER A 1 143 ? -6.084 -7.347 8.137 1.00 97.75 143 SER A C 1
ATOM 1116 O O . SER A 1 143 ? -5.073 -6.793 8.567 1.00 97.75 143 SER A O 1
ATOM 1118 N N . GLY A 1 144 ? -7.130 -6.673 7.660 1.00 97.69 144 GLY A N 1
ATOM 1119 C CA . GLY A 1 144 ? -7.224 -5.214 7.599 1.00 97.69 144 GLY A CA 1
ATOM 1120 C C . GLY A 1 144 ? -6.660 -4.551 6.335 1.00 97.69 144 GLY A C 1
ATOM 1121 O O . GLY A 1 144 ? -7.017 -3.404 6.068 1.00 97.69 144 GLY A O 1
ATOM 1122 N N . LEU A 1 145 ? -5.838 -5.226 5.522 1.00 98.69 145 LEU A N 1
ATOM 1123 C CA . LEU A 1 145 ? -5.245 -4.621 4.321 1.00 98.69 145 LEU A CA 1
ATOM 1124 C C . LEU A 1 145 ? -5.125 -5.606 3.154 1.00 98.69 145 LEU A C 1
ATOM 1126 O O . LEU A 1 145 ? -4.456 -6.633 3.253 1.00 98.69 145 LEU A O 1
ATOM 1130 N N . THR A 1 146 ? -5.696 -5.225 2.015 1.00 98.62 146 THR A N 1
ATOM 1131 C CA . THR A 1 146 ? -5.471 -5.871 0.717 1.00 98.62 146 THR A CA 1
ATOM 1132 C C . THR A 1 146 ? -4.798 -4.882 -0.227 1.00 98.62 146 THR A C 1
ATOM 1134 O O . THR A 1 146 ? -5.172 -3.712 -0.282 1.00 98.62 146 THR A O 1
ATOM 1137 N N . ILE A 1 147 ? -3.795 -5.335 -0.970 1.00 98.56 147 ILE A N 1
ATOM 1138 C CA . ILE A 1 147 ? -3.113 -4.541 -1.987 1.00 98.56 147 ILE A CA 1
ATOM 1139 C C . ILE A 1 147 ? -3.166 -5.287 -3.310 1.00 98.56 147 ILE A C 1
ATOM 1141 O O . ILE A 1 147 ? -2.685 -6.417 -3.404 1.00 98.56 147 ILE A O 1
ATOM 1145 N N . LEU A 1 148 ? -3.716 -4.625 -4.322 1.00 98.56 148 LEU A N 1
ATOM 1146 C CA . LEU A 1 148 ? -3.850 -5.128 -5.683 1.00 98.56 148 LEU A CA 1
ATOM 1147 C C . LEU A 1 148 ? -2.885 -4.393 -6.613 1.00 98.56 148 LEU A C 1
ATOM 1149 O O . LEU A 1 148 ? -2.607 -3.210 -6.414 1.00 98.56 148 LEU A O 1
ATOM 1153 N N . ALA A 1 149 ? -2.378 -5.086 -7.625 1.00 98.19 149 ALA A N 1
ATOM 1154 C CA . ALA A 1 149 ? -1.647 -4.457 -8.712 1.00 98.19 149 ALA A CA 1
ATOM 1155 C C . ALA A 1 149 ? -2.629 -3.715 -9.626 1.00 98.19 149 ALA A C 1
ATOM 1157 O O . ALA A 1 149 ? -3.724 -4.208 -9.897 1.00 98.19 149 ALA A O 1
ATOM 1158 N N . ALA A 1 150 ? -2.236 -2.533 -10.096 1.00 95.69 150 ALA A N 1
ATOM 1159 C CA . ALA A 1 150 ? -2.858 -1.954 -11.279 1.00 95.69 150 ALA A CA 1
ATOM 1160 C C . ALA A 1 150 ? -2.619 -2.866 -12.505 1.00 95.69 150 ALA A C 1
ATOM 1162 O O . ALA A 1 150 ? -1.569 -3.521 -12.546 1.00 95.69 150 ALA A O 1
ATOM 1163 N N . PRO A 1 151 ? -3.567 -2.906 -13.459 1.00 90.38 151 PRO A N 1
ATOM 1164 C CA . PRO A 1 151 ? -3.463 -3.711 -14.677 1.00 90.38 151 PRO A CA 1
ATOM 1165 C C . PRO A 1 151 ? -2.337 -3.251 -15.615 1.00 90.38 151 PRO A C 1
ATOM 1167 O O . PRO A 1 151 ? -1.936 -2.062 -15.548 1.00 90.38 151 PRO A O 1
#